Protein AF-A0A945AEY3-F1 (afdb_monomer_lite)

pLDDT: mean 82.63, std 13.71, range [43.5, 95.31]

Foldseek 3Di:
DPDAKDWDWDDDDLKIKIKIKHAQLCVQPVPHDPVGSVCVVCVVVCVQWDKDWDWDDDPPNKIKIWIWTFGDDCPVVVPDDDPPPDPDRGWIKTKMWMDDVVRRMIMIIIMTHDDPVPTDPRVVVVVVVCVPDPPD

Sequence (136 aa):
LKSGHVRLKFEQDNNTLIIDRLGLAKTILANKTLDKWYPEFFGKDSRHIHTDFKTEETEDTNLALKVTGRPKSRWRSLLQPLPFWNMRPRQHLTGQVWTDFEANKIFAVQGFWKKQEDAPDVQACIDTVRAVEPQT

Radius of gyration: 16.27 Å; chains: 1; bounding box: 50×36×38 Å

Secondary structure (DSSP, 8-state):
-----EEEEEEETTEEEEEEEEE-HHHHTTT--HHHHHHHHHTTTTTTEEEEEEEEE-SSS-EEEEEEEEEPPSTTTTTSPP-TT------EEEEEEEEETTTTEEEEEEEEESSGGG---HHHHHHHHHHHS---

Structure (mmCIF, N/CA/C/O backbone):
data_AF-A0A945AEY3-F1
#
_entry.id   AF-A0A945AEY3-F1
#
loop_
_atom_site.group_PDB
_atom_site.id
_atom_site.type_symbol
_atom_site.label_atom_id
_atom_site.label_alt_id
_atom_site.label_comp_id
_atom_site.label_asym_id
_atom_site.label_entity_id
_atom_site.label_seq_id
_atom_site.pdbx_PDB_ins_code
_atom_site.Cartn_x
_atom_site.Cartn_y
_atom_site.Cartn_z
_atom_site.occupancy
_atom_site.B_iso_or_equiv
_atom_site.auth_seq_id
_atom_site.auth_comp_id
_atom_site.auth_asym_id
_atom_site.auth_atom_id
_atom_site.pdbx_PDB_model_num
ATOM 1 N N . LEU A 1 1 ? -24.081 -6.944 3.301 1.00 44.25 1 LEU A N 1
ATOM 2 C CA . LEU A 1 1 ? -22.859 -7.618 2.797 1.00 44.25 1 LEU A CA 1
ATOM 3 C C . LEU A 1 1 ? -21.786 -7.547 3.879 1.00 44.25 1 LEU A C 1
ATOM 5 O O . LEU A 1 1 ? -21.356 -6.451 4.202 1.00 44.25 1 LEU A O 1
ATOM 9 N N . LYS A 1 2 ? -21.417 -8.677 4.499 1.00 43.97 2 LYS A N 1
ATOM 10 C CA . LYS A 1 2 ? -20.350 -8.754 5.517 1.00 43.97 2 LYS A CA 1
ATOM 11 C C . LYS A 1 2 ? -19.027 -8.357 4.842 1.00 43.97 2 LYS A C 1
ATOM 13 O O . LYS A 1 2 ? -18.525 -9.132 4.035 1.00 43.97 2 LYS A O 1
ATOM 18 N N . SER A 1 3 ? -18.546 -7.126 5.037 1.00 54.25 3 SER A N 1
ATOM 19 C CA . SER A 1 3 ? -17.520 -6.531 4.167 1.00 54.25 3 SER A CA 1
ATOM 20 C C . SER A 1 3 ? -16.150 -7.184 4.370 1.00 54.25 3 SER A C 1
ATOM 22 O O . SER A 1 3 ? -15.411 -6.848 5.295 1.00 54.25 3 SER A O 1
ATOM 24 N N . GLY A 1 4 ? -15.831 -8.130 3.489 1.00 78.81 4 GLY A N 1
ATOM 25 C CA . GLY A 1 4 ? -14.490 -8.663 3.297 1.00 78.81 4 GLY A CA 1
ATOM 26 C C . GLY A 1 4 ? -13.598 -7.717 2.493 1.00 78.81 4 GLY A C 1
ATOM 27 O O . GLY A 1 4 ? -14.060 -6.735 1.905 1.00 78.81 4 GLY A O 1
ATOM 28 N N . HIS A 1 5 ? -12.307 -8.043 2.492 1.00 89.81 5 HIS A N 1
ATOM 29 C CA . HIS A 1 5 ? -11.288 -7.433 1.641 1.00 89.81 5 HIS A CA 1
ATOM 30 C C . HIS A 1 5 ? -11.660 -7.617 0.163 1.00 89.81 5 HIS A C 1
ATOM 32 O O . HIS A 1 5 ? -11.874 -8.739 -0.293 1.00 89.81 5 HIS A O 1
ATOM 38 N N . VAL A 1 6 ? -11.762 -6.509 -0.569 1.00 91.94 6 VAL A N 1
ATOM 39 C CA . VAL A 1 6 ? -11.958 -6.479 -2.021 1.00 91.94 6 VAL A CA 1
ATOM 40 C C . VAL A 1 6 ? -10.698 -5.915 -2.654 1.00 91.94 6 VAL A C 1
ATOM 42 O O . VAL A 1 6 ? -10.239 -4.853 -2.243 1.00 91.94 6 VAL A O 1
ATOM 45 N N . ARG A 1 7 ? -10.175 -6.611 -3.664 1.00 93.19 7 ARG A N 1
ATOM 46 C CA . ARG A 1 7 ? -9.002 -6.203 -4.435 1.00 93.19 7 ARG A CA 1
ATOM 47 C C . ARG A 1 7 ? -9.343 -6.167 -5.913 1.00 93.19 7 ARG A C 1
ATOM 49 O O . ARG A 1 7 ? -9.743 -7.185 -6.474 1.00 93.19 7 ARG A O 1
ATOM 56 N N . LEU A 1 8 ? -9.142 -5.018 -6.541 1.00 93.38 8 LEU A N 1
ATOM 57 C CA . LEU A 1 8 ? -9.175 -4.851 -7.988 1.00 93.38 8 LEU A CA 1
ATOM 58 C C . LEU A 1 8 ? -7.742 -4.685 -8.486 1.00 93.38 8 LEU A C 1
ATOM 60 O O . LEU A 1 8 ? -6.964 -3.927 -7.910 1.00 93.38 8 LEU A O 1
ATOM 64 N N . LYS A 1 9 ? -7.388 -5.419 -9.539 1.00 94.19 9 LYS A N 1
ATOM 65 C CA . LYS A 1 9 ? -6.055 -5.398 -10.141 1.00 94.19 9 LYS A CA 1
ATOM 66 C C . LYS A 1 9 ? -6.190 -5.175 -11.639 1.00 94.19 9 LYS A C 1
ATOM 68 O O . LYS A 1 9 ? -6.854 -5.953 -12.316 1.00 94.19 9 LYS A O 1
ATOM 73 N N . PHE A 1 10 ? -5.531 -4.138 -12.128 1.00 92.69 10 PHE A N 1
ATOM 74 C CA . PHE A 1 10 ? -5.462 -3.777 -13.534 1.00 92.69 10 PHE A CA 1
ATOM 75 C C . PHE A 1 10 ? -4.011 -3.910 -13.978 1.00 92.69 10 PHE A C 1
ATOM 77 O O . PHE A 1 10 ? -3.113 -3.344 -13.353 1.00 92.69 10 PHE A O 1
ATOM 84 N N . GLU A 1 11 ? -3.774 -4.690 -15.024 1.00 91.56 11 GLU A N 1
ATOM 85 C CA . GLU A 1 11 ? -2.443 -4.945 -15.569 1.00 91.56 11 GLU A CA 1
ATOM 86 C C . GLU A 1 11 ? -2.385 -4.462 -17.013 1.00 91.56 11 GLU A C 1
ATOM 88 O O . GLU A 1 11 ? -3.264 -4.777 -17.813 1.00 91.56 11 GLU A O 1
ATOM 93 N N . GLN A 1 12 ? -1.335 -3.714 -17.338 1.00 86.62 12 GLN A N 1
ATOM 94 C CA . GLN A 1 12 ? -1.016 -3.321 -18.703 1.00 86.62 12 GLN A CA 1
ATOM 95 C C . GLN A 1 12 ? 0.496 -3.417 -18.887 1.00 86.62 12 GLN A C 1
ATOM 97 O O . GLN A 1 12 ? 1.260 -2.744 -18.192 1.00 86.62 12 GLN A O 1
ATOM 102 N N . ASP A 1 13 ? 0.927 -4.282 -19.802 1.00 85.81 13 ASP A N 1
ATOM 103 C CA . ASP A 1 13 ? 2.330 -4.613 -20.048 1.00 85.81 13 ASP A CA 1
ATOM 104 C C . ASP A 1 13 ? 3.092 -4.997 -18.767 1.00 85.81 13 ASP A C 1
ATOM 106 O O . ASP A 1 13 ? 2.950 -6.096 -18.237 1.00 85.81 13 ASP A O 1
ATOM 110 N N . ASN A 1 14 ? 3.931 -4.089 -18.266 1.00 83.00 14 ASN A N 1
ATOM 111 C CA . ASN A 1 14 ? 4.734 -4.265 -17.057 1.00 83.00 14 ASN A CA 1
ATOM 112 C C . ASN A 1 14 ? 4.277 -3.366 -15.902 1.00 83.00 14 ASN A C 1
ATOM 114 O O . ASN A 1 14 ? 5.007 -3.227 -14.915 1.00 83.00 14 ASN A O 1
ATOM 118 N N . ASN A 1 15 ? 3.122 -2.726 -16.042 1.00 88.00 15 ASN A N 1
ATOM 119 C CA . ASN A 1 15 ? 2.568 -1.794 -15.079 1.00 88.00 15 ASN A CA 1
ATOM 120 C C . ASN A 1 15 ? 1.323 -2.408 -14.445 1.00 88.00 15 ASN A C 1
ATOM 122 O O . ASN A 1 15 ? 0.616 -3.225 -15.041 1.00 88.00 15 ASN A O 1
ATOM 126 N N . THR A 1 16 ? 1.079 -2.056 -13.193 1.00 92.19 16 THR A N 1
ATOM 127 C CA . THR A 1 16 ? -0.025 -2.618 -12.426 1.00 92.19 16 THR A CA 1
ATOM 128 C C . THR A 1 16 ? -0.633 -1.540 -11.553 1.00 92.19 16 THR A C 1
ATOM 130 O O . THR A 1 16 ? 0.077 -0.899 -10.786 1.00 92.19 16 THR A O 1
ATOM 133 N N . LEU A 1 17 ? -1.948 -1.377 -11.629 1.00 93.75 17 LEU A N 1
ATOM 134 C CA . LEU A 1 17 ? -2.725 -0.571 -10.700 1.00 93.75 17 LEU A CA 1
ATOM 135 C C . LEU A 1 17 ? -3.557 -1.506 -9.824 1.00 93.75 17 LEU A C 1
ATOM 137 O O . LEU A 1 17 ? -4.228 -2.413 -10.316 1.00 93.75 17 LEU A O 1
ATOM 141 N N . ILE A 1 18 ? -3.492 -1.301 -8.518 1.00 94.56 18 ILE A N 1
ATOM 142 C CA . ILE A 1 18 ? -4.177 -2.109 -7.518 1.00 94.56 18 ILE A CA 1
ATOM 143 C C . ILE A 1 18 ? -5.009 -1.173 -6.656 1.00 94.56 18 ILE A C 1
ATOM 145 O O . ILE A 1 18 ? -4.501 -0.170 -6.160 1.00 94.56 18 ILE A O 1
ATOM 149 N N . ILE A 1 19 ? -6.282 -1.514 -6.490 1.00 93.94 19 ILE A N 1
ATOM 150 C CA . ILE A 1 19 ? -7.220 -0.804 -5.627 1.00 93.94 19 ILE A CA 1
ATOM 151 C C . ILE A 1 19 ? -7.765 -1.817 -4.628 1.00 93.94 19 ILE A C 1
ATOM 153 O O . ILE A 1 19 ? -8.436 -2.778 -5.005 1.00 93.94 19 ILE A O 1
ATOM 157 N N . ASP A 1 20 ? -7.471 -1.604 -3.355 1.00 93.69 20 ASP A N 1
ATOM 158 C CA . ASP A 1 20 ? -7.929 -2.426 -2.249 1.00 93.69 20 ASP A CA 1
ATOM 159 C C . ASP A 1 20 ? -8.917 -1.648 -1.381 1.00 93.69 20 ASP A C 1
ATOM 161 O O . ASP A 1 20 ? -8.697 -0.489 -1.031 1.00 93.69 20 ASP A O 1
ATOM 165 N N . ARG A 1 21 ? -9.988 -2.330 -0.978 1.00 92.88 21 ARG A N 1
ATOM 166 C CA . ARG A 1 21 ? -10.905 -1.894 0.072 1.00 92.88 21 ARG A CA 1
ATOM 167 C C . ARG A 1 21 ? -10.970 -2.968 1.141 1.00 92.88 21 ARG A C 1
ATOM 169 O O . ARG A 1 21 ? -11.419 -4.087 0.882 1.00 92.88 21 ARG A O 1
ATOM 176 N N . LEU A 1 22 ? -10.580 -2.621 2.355 1.00 91.94 22 LEU A N 1
ATOM 177 C CA . LEU A 1 22 ? -10.653 -3.484 3.524 1.00 91.94 22 LEU A CA 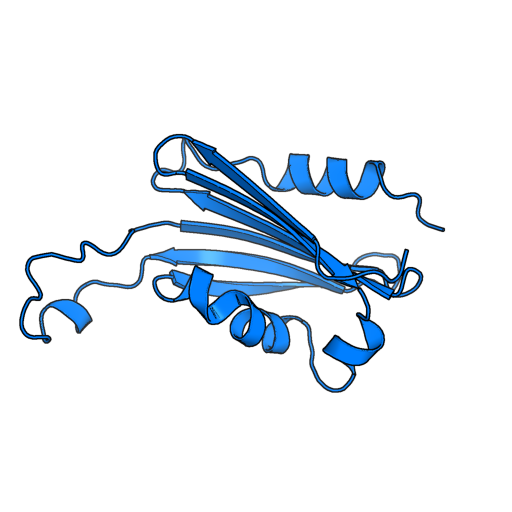1
ATOM 178 C C . LEU A 1 22 ? -11.748 -2.983 4.462 1.00 91.94 22 LEU A C 1
ATOM 180 O O . LEU A 1 22 ? -11.863 -1.785 4.692 1.00 91.94 22 LEU A O 1
ATOM 184 N N . GLY A 1 23 ? -12.545 -3.896 5.010 1.00 89.81 23 GLY A N 1
ATOM 185 C CA . GLY A 1 23 ? -13.414 -3.590 6.148 1.00 89.81 23 GLY A CA 1
ATOM 186 C C . GLY A 1 23 ? -12.680 -3.761 7.478 1.00 89.81 23 GLY A C 1
ATOM 187 O O . GLY A 1 23 ? -11.563 -4.272 7.513 1.00 89.81 23 GLY A O 1
ATOM 188 N N . LEU A 1 24 ? -13.349 -3.406 8.578 1.00 88.88 24 LEU A N 1
ATOM 189 C CA . LEU A 1 24 ? -12.851 -3.564 9.953 1.00 88.88 24 LEU A CA 1
ATOM 190 C C . LEU A 1 24 ? -11.627 -2.694 10.282 1.00 88.88 24 LEU A C 1
ATOM 192 O O . LEU A 1 24 ? -10.769 -3.105 11.064 1.00 88.88 24 LEU A O 1
ATOM 196 N N . ALA A 1 25 ? -11.567 -1.478 9.732 1.00 88.81 25 ALA A N 1
ATOM 197 C CA . ALA A 1 25 ? -10.481 -0.525 9.970 1.00 88.81 25 ALA A CA 1
ATOM 198 C C . ALA A 1 25 ? -10.143 -0.339 11.456 1.00 88.81 25 ALA A C 1
ATOM 200 O O . ALA A 1 25 ? -8.979 -0.436 11.837 1.00 88.81 25 ALA A O 1
ATOM 201 N N . LYS A 1 26 ? -11.162 -0.158 12.307 1.00 88.81 26 LYS A N 1
ATOM 202 C CA . LYS A 1 26 ? -11.003 0.026 13.760 1.00 88.81 26 LYS A CA 1
ATOM 203 C C . LYS A 1 26 ? -10.310 -1.162 14.423 1.00 88.81 26 LYS A C 1
ATOM 205 O O . LYS A 1 26 ? -9.508 -0.965 15.323 1.00 88.81 26 LYS A O 1
ATOM 210 N N . THR A 1 27 ? -10.591 -2.388 13.980 1.00 89.75 27 THR A N 1
ATOM 211 C CA . THR A 1 27 ? -9.958 -3.604 14.516 1.00 89.75 27 THR A CA 1
ATOM 212 C C . THR A 1 27 ? -8.547 -3.785 13.968 1.00 89.75 27 THR A C 1
ATOM 214 O O . THR A 1 27 ? -7.632 -4.098 14.725 1.00 89.75 27 THR A O 1
ATOM 217 N N . ILE A 1 28 ? -8.358 -3.568 12.663 1.00 89.06 28 ILE A N 1
ATOM 218 C CA . ILE A 1 28 ? -7.062 -3.707 11.986 1.00 89.06 28 ILE A CA 1
ATOM 219 C C . ILE A 1 28 ? -6.038 -2.714 12.553 1.00 89.06 28 ILE A C 1
ATOM 221 O O . ILE A 1 28 ? -4.884 -3.076 12.785 1.00 89.06 28 ILE A O 1
ATOM 225 N N . LEU A 1 29 ? -6.473 -1.478 12.805 1.00 89.81 29 LEU A N 1
ATOM 226 C CA . LEU A 1 29 ? -5.632 -0.380 13.279 1.00 89.81 29 LEU A CA 1
ATOM 227 C C . LEU A 1 29 ? -5.716 -0.158 14.795 1.00 89.81 29 LEU A C 1
ATOM 229 O O . LEU A 1 29 ? -5.090 0.767 15.300 1.00 89.81 29 LEU A O 1
ATOM 233 N N . ALA A 1 30 ? -6.419 -1.018 15.543 1.00 87.38 30 ALA A N 1
ATOM 234 C CA . ALA A 1 30 ? -6.648 -0.845 16.984 1.00 87.38 30 ALA A CA 1
ATOM 235 C C . ALA A 1 30 ? -5.360 -0.569 17.779 1.00 87.38 30 ALA A C 1
ATOM 237 O O . ALA A 1 30 ? -5.354 0.243 18.696 1.00 87.38 30 ALA A O 1
ATOM 238 N N . ASN A 1 31 ? -4.266 -1.238 17.402 1.00 87.62 31 ASN A N 1
ATOM 239 C CA . ASN A 1 31 ? -2.971 -1.151 18.082 1.00 87.62 31 ASN A CA 1
ATOM 240 C C . ASN A 1 31 ? -1.834 -0.712 17.147 1.00 87.62 31 ASN A C 1
ATOM 242 O O . ASN A 1 31 ? -0.658 -0.878 17.482 1.00 87.62 31 ASN A O 1
ATOM 246 N N . LYS A 1 32 ? -2.155 -0.241 15.936 1.00 90.00 32 LYS A N 1
ATOM 247 C CA . LYS A 1 32 ? -1.160 0.050 14.899 1.00 90.00 32 LYS A CA 1
ATOM 248 C C . LYS A 1 32 ? -1.545 1.288 14.112 1.00 90.00 32 LYS A C 1
ATOM 250 O O . LYS A 1 32 ? -2.681 1.450 13.689 1.00 90.00 32 LYS A O 1
ATOM 255 N N . THR A 1 33 ? -0.552 2.119 13.856 1.00 89.81 33 THR A N 1
ATOM 256 C CA . THR A 1 33 ? -0.646 3.227 12.913 1.00 89.81 33 THR A CA 1
ATOM 257 C C . THR A 1 33 ? -0.578 2.706 11.472 1.00 89.81 33 THR A C 1
ATOM 259 O O . THR A 1 33 ? -0.081 1.601 11.219 1.00 89.81 33 THR A O 1
ATOM 262 N N . LEU A 1 34 ? -1.075 3.493 10.511 1.00 89.56 34 LEU A N 1
ATOM 263 C CA . LEU A 1 34 ? -1.098 3.108 9.092 1.00 89.56 34 LEU A CA 1
ATOM 264 C C . LEU A 1 34 ? 0.296 2.759 8.547 1.00 89.56 34 LEU A C 1
ATOM 266 O O . LEU A 1 34 ? 0.429 1.798 7.794 1.00 89.56 34 LEU A O 1
ATOM 270 N N . ASP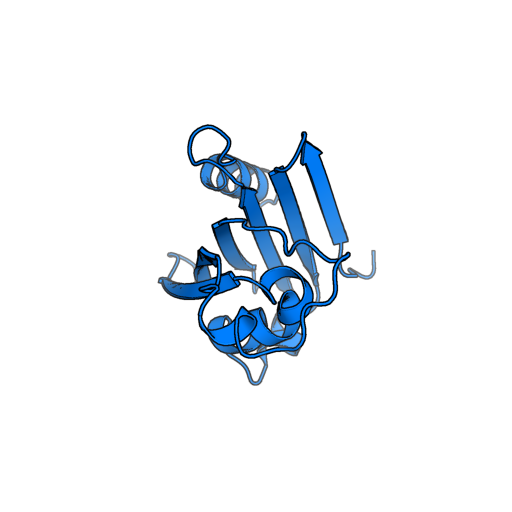 A 1 35 ? 1.332 3.495 8.950 1.00 90.19 35 ASP A N 1
ATOM 271 C CA . ASP A 1 35 ? 2.728 3.290 8.540 1.00 90.19 35 ASP A CA 1
ATOM 272 C C . ASP A 1 35 ? 3.314 1.962 9.035 1.00 90.19 35 ASP A C 1
ATOM 274 O O . ASP A 1 35 ? 4.151 1.373 8.355 1.00 90.19 35 ASP A O 1
ATOM 278 N N . LYS A 1 36 ? 2.849 1.453 10.184 1.00 91.44 36 LYS A N 1
ATOM 279 C CA . LYS A 1 36 ? 3.241 0.131 10.697 1.00 91.44 36 LYS A CA 1
ATOM 280 C C . LYS A 1 36 ? 2.436 -0.989 10.056 1.00 91.44 36 LYS A C 1
ATOM 282 O O . LYS A 1 36 ? 2.990 -2.033 9.726 1.00 91.44 36 LYS A O 1
ATOM 287 N N . TRP A 1 37 ? 1.136 -0.777 9.876 1.00 93.12 37 TRP A N 1
ATOM 288 C CA . TRP A 1 37 ? 0.245 -1.772 9.288 1.00 93.12 37 TRP A CA 1
ATOM 289 C C . TRP A 1 37 ? 0.543 -2.022 7.800 1.00 93.12 37 TRP A C 1
ATOM 291 O O . TRP A 1 37 ? 0.592 -3.170 7.358 1.00 93.12 37 TRP A O 1
ATOM 301 N N . TYR A 1 38 ? 0.794 -0.963 7.027 1.00 92.62 38 TYR A N 1
ATOM 302 C CA . TYR A 1 38 ? 1.013 -1.053 5.584 1.00 92.62 38 TYR A CA 1
ATOM 303 C C . TYR A 1 38 ? 2.111 -2.052 5.168 1.00 92.62 38 TYR A C 1
ATOM 305 O O . TYR A 1 38 ? 1.829 -2.929 4.346 1.00 92.62 38 TYR A O 1
ATOM 313 N N . PRO A 1 39 ? 3.357 -1.979 5.684 1.00 91.31 39 PRO A N 1
ATOM 314 C CA . PRO A 1 39 ? 4.416 -2.900 5.281 1.00 91.31 39 PRO A CA 1
ATOM 315 C C . PRO A 1 39 ? 4.150 -4.343 5.722 1.00 91.31 39 PRO A C 1
ATOM 317 O O . PRO A 1 39 ? 4.615 -5.265 5.052 1.00 91.31 39 PRO A O 1
ATOM 320 N N . GLU A 1 40 ? 3.398 -4.564 6.804 1.00 91.50 40 GLU A N 1
ATOM 321 C CA . GLU A 1 40 ? 2.989 -5.910 7.217 1.00 91.50 40 GLU A CA 1
ATOM 322 C C . GLU A 1 40 ? 1.978 -6.508 6.233 1.00 91.50 40 GLU A C 1
ATOM 324 O O . GLU A 1 40 ? 2.129 -7.657 5.816 1.00 91.50 40 GLU A O 1
ATOM 329 N N . PHE A 1 41 ? 0.977 -5.722 5.825 1.00 91.44 41 PHE A N 1
ATOM 330 C CA . PHE A 1 41 ? -0.082 -6.183 4.930 1.00 91.44 41 PHE A CA 1
ATOM 331 C C . PHE A 1 41 ? 0.407 -6.337 3.480 1.00 91.44 41 PHE A C 1
ATOM 333 O O . PHE A 1 41 ? 0.193 -7.369 2.844 1.00 91.44 41 PHE A O 1
ATOM 340 N N . PHE A 1 42 ? 1.133 -5.341 2.964 1.00 91.44 42 PHE A N 1
ATOM 341 C CA . PHE A 1 42 ? 1.592 -5.288 1.570 1.00 91.44 42 PHE A CA 1
ATOM 342 C C . PHE A 1 42 ? 3.034 -5.767 1.370 1.00 91.44 42 PHE A C 1
ATOM 344 O O . PHE A 1 42 ? 3.585 -5.641 0.274 1.00 91.44 42 PHE A O 1
ATOM 351 N N . GLY A 1 43 ? 3.673 -6.343 2.392 1.00 87.25 43 GLY A N 1
ATOM 352 C CA . GLY A 1 43 ? 5.085 -6.741 2.344 1.00 87.25 43 GLY A CA 1
ATOM 353 C C . GLY A 1 43 ? 5.424 -7.762 1.252 1.00 87.25 43 GLY A C 1
ATOM 354 O O . GLY A 1 43 ? 6.571 -7.842 0.802 1.00 87.25 43 GLY A O 1
ATOM 355 N N . LYS A 1 44 ? 4.437 -8.537 0.783 1.00 86.25 44 LYS A N 1
ATOM 356 C CA . LYS A 1 44 ? 4.605 -9.435 -0.368 1.00 86.25 44 LYS A CA 1
ATOM 357 C C . LYS A 1 44 ? 4.739 -8.653 -1.677 1.00 86.25 44 LYS A C 1
ATOM 359 O O . LYS A 1 44 ? 5.662 -8.936 -2.440 1.00 86.25 44 LYS A O 1
ATOM 364 N N . ASP A 1 45 ? 3.875 -7.665 -1.889 1.00 84.94 45 ASP A N 1
ATOM 365 C CA . ASP A 1 45 ? 3.812 -6.863 -3.115 1.00 84.94 45 ASP A CA 1
ATOM 366 C C . ASP A 1 45 ? 4.967 -5.844 -3.175 1.00 84.94 45 ASP A C 1
ATOM 368 O O . ASP A 1 45 ? 5.562 -5.622 -4.226 1.00 84.94 45 ASP A O 1
ATOM 372 N N . SER A 1 46 ? 5.388 -5.303 -2.025 1.00 84.94 46 SER A N 1
ATOM 373 C CA . SER A 1 46 ? 6.500 -4.346 -1.915 1.00 84.94 46 SER A CA 1
ATOM 374 C C . SER A 1 46 ? 7.871 -4.986 -1.639 1.00 84.94 46 SER A C 1
ATOM 376 O O . SER A 1 46 ? 8.867 -4.281 -1.473 1.00 84.94 46 SER A O 1
ATOM 378 N N . ARG A 1 47 ? 7.989 -6.325 -1.637 1.00 84.62 47 ARG A N 1
ATOM 379 C CA . ARG A 1 47 ? 9.210 -7.065 -1.239 1.00 84.62 47 ARG A CA 1
ATOM 380 C C . ARG A 1 47 ? 10.491 -6.570 -1.916 1.00 84.62 47 ARG A C 1
ATOM 382 O O . ARG A 1 47 ? 11.565 -6.557 -1.300 1.00 84.62 47 ARG A O 1
ATOM 389 N N . HIS A 1 48 ? 10.401 -6.185 -3.185 1.00 84.81 48 HIS A N 1
ATOM 390 C CA . HIS A 1 48 ? 11.538 -5.760 -4.009 1.00 84.81 48 HIS A CA 1
ATOM 391 C C . HIS A 1 48 ? 11.722 -4.239 -4.087 1.00 84.81 48 HIS A C 1
ATOM 393 O O . HIS A 1 48 ? 12.632 -3.765 -4.770 1.00 84.81 48 HIS A O 1
ATOM 399 N N . ILE A 1 49 ? 10.917 -3.490 -3.338 1.00 87.56 49 ILE A N 1
ATOM 400 C CA . ILE A 1 49 ? 10.845 -2.035 -3.359 1.00 87.56 49 ILE A CA 1
ATOM 401 C C . ILE A 1 49 ? 11.288 -1.508 -1.992 1.00 87.56 49 ILE A C 1
ATOM 403 O O . ILE A 1 49 ? 10.988 -2.088 -0.949 1.00 87.56 49 ILE A O 1
ATOM 407 N N . HIS A 1 50 ? 12.094 -0.453 -1.990 1.00 89.00 50 HIS A N 1
ATOM 408 C CA . HIS A 1 50 ? 12.332 0.354 -0.802 1.00 89.00 50 HIS A CA 1
ATOM 409 C C . HIS A 1 50 ? 11.214 1.388 -0.722 1.00 89.00 50 HIS A C 1
ATOM 411 O O . HIS A 1 50 ? 11.066 2.172 -1.657 1.00 89.00 50 HIS A O 1
ATOM 417 N N . THR A 1 51 ? 10.399 1.315 0.327 1.00 90.38 51 THR A N 1
ATOM 418 C CA . THR A 1 51 ? 9.202 2.138 0.505 1.00 90.38 51 THR A CA 1
ATOM 419 C C . THR A 1 51 ? 9.472 3.273 1.478 1.00 90.38 51 THR A C 1
ATOM 421 O O . THR A 1 51 ? 9.927 3.023 2.592 1.00 90.38 51 THR A O 1
ATOM 424 N N . ASP A 1 52 ? 9.123 4.479 1.058 1.00 91.88 52 ASP A N 1
ATOM 425 C CA . ASP A 1 52 ? 9.122 5.698 1.851 1.00 91.88 52 ASP A CA 1
ATOM 426 C C . ASP A 1 52 ? 7.666 6.096 2.135 1.00 91.88 52 ASP A C 1
ATOM 428 O O . ASP A 1 52 ? 6.805 6.039 1.245 1.00 91.88 52 ASP A O 1
ATOM 432 N N . PHE A 1 53 ? 7.399 6.507 3.372 1.00 91.94 53 PHE A N 1
ATOM 433 C CA . PHE A 1 53 ? 6.064 6.838 3.860 1.00 91.94 53 PHE A CA 1
ATOM 434 C C . PHE A 1 53 ? 5.979 8.309 4.248 1.00 91.94 53 PHE A C 1
ATOM 436 O O . PHE A 1 53 ? 6.891 8.843 4.878 1.00 91.94 53 PHE A O 1
ATO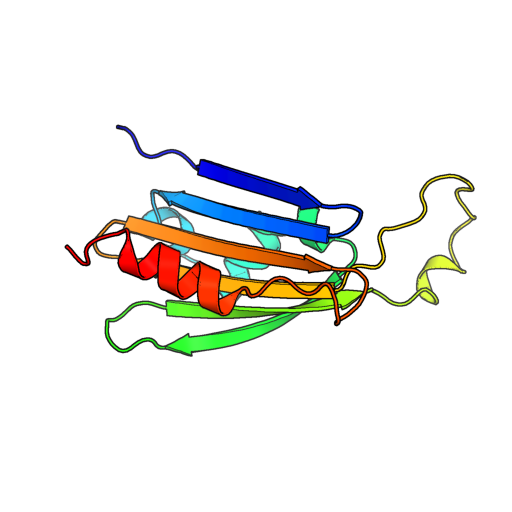M 443 N N . LYS A 1 54 ? 4.863 8.950 3.909 1.00 90.94 54 LYS A N 1
ATOM 444 C CA . LYS A 1 54 ? 4.536 10.297 4.368 1.00 90.94 54 LYS A CA 1
ATOM 445 C C . LYS A 1 54 ? 3.094 10.316 4.855 1.00 90.94 54 LYS A C 1
ATOM 447 O O . LYS A 1 54 ? 2.173 10.114 4.067 1.00 90.94 54 LYS A O 1
ATOM 452 N N . THR A 1 55 ? 2.917 10.533 6.150 1.00 85.88 55 THR A N 1
ATOM 453 C CA . THR A 1 55 ? 1.594 10.694 6.756 1.00 85.88 55 THR A CA 1
ATOM 454 C C . THR A 1 55 ? 1.033 12.061 6.385 1.00 85.88 55 THR A C 1
ATOM 456 O O . THR A 1 55 ? 1.743 13.065 6.447 1.00 85.88 55 THR A O 1
ATOM 459 N N . GLU A 1 56 ? -0.227 12.083 5.977 1.00 83.62 56 GLU A N 1
ATOM 460 C CA . GLU A 1 56 ? -0.988 13.285 5.662 1.00 83.62 56 GLU A CA 1
ATOM 461 C C . GLU A 1 56 ? -2.293 13.215 6.467 1.00 83.62 56 GLU A C 1
ATOM 463 O O . GLU A 1 56 ? -3.046 12.244 6.378 1.00 83.62 56 GLU A O 1
ATOM 468 N N . GLU A 1 57 ? -2.527 14.212 7.317 1.00 69.50 57 GLU A N 1
ATOM 469 C CA . GLU A 1 57 ? -3.809 14.363 8.005 1.00 69.50 57 GLU A CA 1
ATOM 470 C C . GLU A 1 57 ? -4.802 14.982 7.020 1.00 69.50 57 GLU A C 1
ATOM 472 O O . GLU A 1 57 ? -4.484 15.959 6.342 1.00 69.50 57 GLU A O 1
ATOM 477 N N . THR A 1 58 ? -5.978 14.368 6.891 1.00 67.31 58 THR A N 1
ATOM 478 C CA . THR A 1 58 ? -7.082 14.921 6.094 1.00 67.31 58 THR A CA 1
ATOM 479 C C . THR A 1 58 ? -8.039 15.652 7.040 1.00 67.31 58 THR A C 1
ATOM 481 O O . THR A 1 58 ? -8.077 15.328 8.225 1.00 67.31 58 THR A O 1
ATOM 484 N N . GLU A 1 59 ? -8.799 16.624 6.530 1.00 60.44 59 GLU A N 1
ATOM 485 C CA . GLU A 1 59 ? -9.632 17.549 7.324 1.00 60.44 59 GLU A CA 1
ATOM 486 C C . GLU A 1 59 ? -10.623 16.852 8.289 1.00 60.44 59 GLU A C 1
ATOM 488 O O . GLU A 1 59 ? -10.926 17.407 9.343 1.00 60.44 59 GLU A O 1
ATOM 493 N N . ASP A 1 60 ? -11.015 15.598 8.024 1.00 56.50 60 ASP A N 1
ATOM 494 C CA . ASP A 1 60 ? -12.059 14.879 8.770 1.00 56.50 60 ASP A CA 1
ATOM 495 C C . ASP A 1 60 ? -11.551 13.643 9.533 1.00 56.50 60 ASP A C 1
ATOM 497 O O . ASP A 1 60 ? -11.915 12.523 9.193 1.00 56.50 60 ASP A O 1
ATOM 501 N N . THR A 1 61 ? -10.686 13.767 10.551 1.00 57.91 61 THR A N 1
ATOM 502 C CA . THR A 1 61 ? -10.197 12.639 11.413 1.00 57.91 61 THR A CA 1
ATOM 503 C C . THR A 1 61 ? -9.605 11.411 10.689 1.00 57.91 61 THR A C 1
ATOM 505 O O . THR A 1 61 ? -9.203 10.424 11.312 1.00 57.91 61 THR A O 1
ATOM 508 N N . ASN A 1 62 ? -9.517 11.477 9.365 1.00 76.12 62 ASN A N 1
ATOM 509 C CA . ASN A 1 62 ? -9.157 10.406 8.471 1.00 76.12 62 ASN A CA 1
ATOM 510 C C . ASN A 1 62 ? -7.662 10.510 8.218 1.00 76.12 62 ASN A C 1
ATOM 512 O O . ASN A 1 62 ? -7.134 11.535 7.774 1.00 76.12 62 ASN A O 1
ATOM 516 N N . LEU A 1 63 ? -6.968 9.422 8.523 1.00 81.81 63 LEU A N 1
ATOM 517 C CA . LEU A 1 63 ? -5.538 9.333 8.321 1.00 81.81 63 LEU A CA 1
ATOM 518 C C . LEU A 1 63 ? -5.286 8.930 6.876 1.00 81.81 63 LEU A C 1
ATOM 520 O O . LEU A 1 63 ? -5.846 7.940 6.401 1.00 81.81 63 LEU A O 1
ATOM 524 N N . ALA A 1 64 ? -4.412 9.666 6.196 1.00 89.25 64 ALA A N 1
ATOM 525 C CA . ALA A 1 64 ? -3.870 9.273 4.911 1.00 89.25 64 ALA A CA 1
ATOM 526 C C . ALA A 1 64 ? -2.368 8.989 5.041 1.00 89.25 64 ALA A C 1
ATOM 528 O O . ALA A 1 64 ? -1.626 9.625 5.788 1.00 89.25 64 ALA A O 1
ATOM 529 N N . LEU A 1 65 ? -1.904 7.997 4.297 1.00 92.44 65 LEU A N 1
ATOM 530 C CA . LEU A 1 65 ? -0.513 7.604 4.194 1.00 92.44 65 LEU A CA 1
ATOM 531 C C . LEU A 1 65 ? -0.147 7.576 2.719 1.00 92.44 65 LEU A C 1
ATOM 533 O O . LEU A 1 65 ? -0.553 6.679 1.977 1.00 92.44 65 LEU A O 1
ATOM 537 N N . LYS A 1 66 ? 0.643 8.553 2.291 1.00 93.50 66 LYS A N 1
ATOM 538 C CA . LYS A 1 66 ? 1.253 8.541 0.970 1.00 93.50 66 LYS A CA 1
ATOM 539 C C . LYS A 1 66 ? 2.436 7.584 0.978 1.00 93.50 66 LYS A C 1
ATOM 541 O O . LYS A 1 66 ? 3.301 7.640 1.855 1.00 93.50 66 LYS A O 1
ATOM 546 N N . VAL A 1 67 ? 2.473 6.711 -0.019 1.00 93.00 67 VAL A N 1
ATOM 547 C CA . VAL A 1 67 ? 3.509 5.699 -0.185 1.00 93.00 67 VAL A CA 1
ATOM 548 C C . VAL A 1 67 ? 4.226 5.942 -1.496 1.00 93.00 67 VAL A C 1
ATOM 550 O O . VAL A 1 67 ? 3.624 6.011 -2.566 1.00 93.00 67 VAL A O 1
ATOM 553 N N . THR A 1 68 ? 5.542 6.040 -1.420 1.00 93.50 68 THR A N 1
ATOM 554 C CA . THR A 1 68 ? 6.402 6.071 -2.601 1.00 93.50 68 THR A CA 1
ATOM 555 C C . THR A 1 68 ? 7.436 4.974 -2.480 1.00 93.50 68 THR A C 1
ATOM 557 O O . THR A 1 68 ? 7.758 4.531 -1.381 1.00 93.50 68 THR A O 1
ATOM 560 N N . GLY A 1 69 ? 7.944 4.477 -3.597 1.00 92.25 69 GLY A N 1
ATOM 561 C CA . GLY A 1 69 ? 8.937 3.427 -3.534 1.00 92.25 69 GLY A CA 1
ATOM 562 C C . GLY A 1 69 ? 9.830 3.349 -4.750 1.00 92.25 69 GLY A C 1
ATOM 563 O O . GLY A 1 69 ? 9.435 3.645 -5.879 1.00 92.25 69 GLY A O 1
ATOM 564 N N . ARG A 1 70 ? 11.068 2.931 -4.495 1.00 91.06 70 ARG A N 1
ATOM 565 C CA . ARG A 1 70 ? 12.113 2.770 -5.506 1.00 91.06 70 ARG A CA 1
ATOM 566 C C . ARG A 1 70 ? 12.611 1.322 -5.537 1.00 91.06 70 ARG A C 1
ATOM 568 O O . ARG A 1 70 ? 12.673 0.680 -4.485 1.00 91.06 70 ARG A O 1
ATOM 575 N N . PRO A 1 71 ? 13.015 0.788 -6.702 1.00 87.75 71 PRO A N 1
ATOM 576 C CA . PRO A 1 71 ? 13.577 -0.557 -6.789 1.00 87.75 71 PRO A CA 1
ATOM 577 C C . PRO A 1 71 ? 14.794 -0.736 -5.869 1.00 87.75 71 PRO A C 1
ATOM 579 O O . PRO A 1 71 ? 15.698 0.102 -5.853 1.00 87.75 71 PRO A O 1
ATOM 582 N N . LYS A 1 72 ? 14.875 -1.858 -5.143 1.00 84.94 72 LYS A N 1
ATOM 583 C CA . LYS A 1 72 ? 16.054 -2.176 -4.316 1.00 84.94 72 LYS A CA 1
ATOM 584 C C . LYS A 1 72 ? 17.318 -2.346 -5.172 1.00 84.94 72 LYS A C 1
ATOM 586 O O . LYS A 1 72 ? 17.289 -2.872 -6.289 1.00 84.94 72 LYS A O 1
ATOM 591 N N . SER A 1 73 ? 18.455 -1.925 -4.617 1.00 71.94 73 SER A N 1
ATOM 592 C CA . SER A 1 73 ? 19.756 -1.977 -5.291 1.00 71.94 73 SER A CA 1
ATOM 593 C C . SER A 1 73 ? 20.258 -3.409 -5.535 1.00 71.94 73 SER A C 1
ATOM 595 O O . SER A 1 73 ? 20.000 -4.323 -4.747 1.00 71.94 73 SER A O 1
ATOM 597 N N . ARG A 1 74 ? 21.012 -3.603 -6.630 1.00 64.06 74 ARG A N 1
ATOM 598 C CA . ARG A 1 74 ? 21.574 -4.906 -7.036 1.00 64.06 74 ARG A CA 1
ATOM 599 C C . ARG A 1 74 ? 22.837 -5.304 -6.278 1.00 64.06 74 ARG A C 1
ATOM 601 O O . ARG A 1 74 ? 23.197 -6.474 -6.339 1.00 64.06 74 ARG A O 1
ATOM 608 N N . TRP A 1 75 ? 23.475 -4.394 -5.541 1.00 63.41 75 TRP A N 1
ATOM 609 C CA . TRP A 1 75 ? 24.731 -4.688 -4.837 1.00 63.41 75 TRP A CA 1
ATOM 610 C C . TRP A 1 75 ? 24.607 -5.866 -3.860 1.00 63.41 75 TRP A C 1
ATOM 612 O O . TRP A 1 75 ? 25.476 -6.727 -3.824 1.00 63.41 75 TRP A O 1
ATOM 622 N N . ARG A 1 76 ? 23.465 -6.010 -3.172 1.00 58.19 76 ARG A N 1
ATOM 623 C CA . ARG A 1 76 ? 23.188 -7.194 -2.332 1.00 58.19 76 ARG A CA 1
ATOM 624 C C . ARG A 1 76 ? 22.906 -8.479 -3.119 1.00 58.19 76 ARG A C 1
ATOM 626 O O . ARG A 1 76 ? 22.996 -9.555 -2.547 1.00 58.19 76 ARG A O 1
ATOM 633 N N . SER A 1 77 ? 22.531 -8.383 -4.394 1.00 56.28 77 SER A N 1
ATOM 634 C CA . SER A 1 77 ? 22.224 -9.534 -5.257 1.00 56.28 77 SER A CA 1
ATOM 635 C C . SER A 1 77 ? 23.449 -10.082 -5.986 1.00 56.28 77 SER A C 1
ATOM 637 O O . SER A 1 77 ? 23.405 -11.227 -6.414 1.00 56.28 77 SER A O 1
ATOM 639 N N . LEU A 1 78 ? 24.512 -9.284 -6.129 1.00 57.12 78 LEU A N 1
ATOM 640 C CA . LEU A 1 78 ? 25.799 -9.724 -6.682 1.00 57.12 78 LEU A CA 1
ATOM 641 C C . LEU A 1 78 ? 26.570 -10.639 -5.714 1.00 57.12 78 LEU A C 1
ATOM 643 O O . LEU A 1 78 ? 27.433 -11.388 -6.147 1.00 57.12 78 LEU A O 1
ATOM 647 N N . LEU A 1 79 ? 26.238 -10.594 -4.419 1.00 60.25 79 LEU A N 1
ATOM 648 C CA . LEU A 1 79 ? 26.832 -11.429 -3.367 1.00 60.25 79 LEU A CA 1
ATOM 649 C C . LEU A 1 79 ? 26.069 -12.743 -3.120 1.00 60.25 79 LEU A C 1
ATOM 651 O O . LEU A 1 79 ? 26.445 -13.514 -2.243 1.00 60.25 79 LEU A O 1
ATOM 655 N N . GLN A 1 80 ? 24.975 -12.994 -3.846 1.00 60.19 80 GLN A N 1
ATOM 656 C CA . GLN A 1 80 ? 24.222 -14.246 -3.758 1.00 60.19 80 GLN A CA 1
ATOM 657 C C . GLN A 1 80 ? 24.551 -15.118 -4.976 1.00 60.19 80 GLN A C 1
ATOM 659 O O . GLN A 1 80 ? 24.651 -14.571 -6.077 1.00 60.19 80 GLN A O 1
ATOM 664 N N . PRO A 1 81 ? 24.699 -16.449 -4.818 1.00 60.94 81 PRO A N 1
ATOM 665 C CA . PRO A 1 81 ? 24.870 -17.340 -5.959 1.00 60.94 81 PRO A CA 1
ATOM 666 C C . PRO A 1 81 ? 23.691 -17.133 -6.914 1.00 60.94 81 PRO A C 1
ATOM 668 O O . PRO A 1 81 ? 22.532 -17.185 -6.499 1.00 60.94 81 PRO A O 1
ATOM 671 N N . LEU A 1 82 ? 24.002 -16.792 -8.166 1.00 62.88 82 LEU A N 1
ATOM 672 C CA . LEU A 1 82 ? 23.034 -16.349 -9.167 1.00 62.88 82 LEU A CA 1
ATOM 673 C C . LEU A 1 82 ? 21.964 -17.431 -9.397 1.00 62.88 82 LEU A C 1
ATOM 675 O O . LEU A 1 82 ? 22.292 -18.494 -9.922 1.00 62.88 82 LEU A O 1
ATOM 679 N N . PRO A 1 83 ? 20.676 -17.184 -9.090 1.00 52.53 83 PRO A N 1
ATOM 680 C CA . PRO A 1 83 ? 19.613 -18.013 -9.621 1.00 52.53 83 PRO A CA 1
ATOM 681 C C . PRO A 1 83 ? 19.315 -17.484 -11.025 1.00 52.53 83 PRO A C 1
ATOM 683 O O . PRO A 1 83 ? 18.705 -16.425 -11.178 1.00 52.53 83 PRO A O 1
ATOM 686 N N . PHE A 1 84 ? 19.757 -18.204 -12.053 1.00 52.44 84 PHE A N 1
ATOM 687 C CA . PHE A 1 84 ? 19.669 -17.822 -13.470 1.00 52.44 84 PHE A CA 1
ATOM 688 C C . PHE A 1 84 ? 18.241 -17.622 -14.030 1.00 52.44 84 PHE A C 1
ATOM 690 O O . PHE A 1 84 ? 18.093 -17.480 -15.237 1.00 52.44 84 PHE A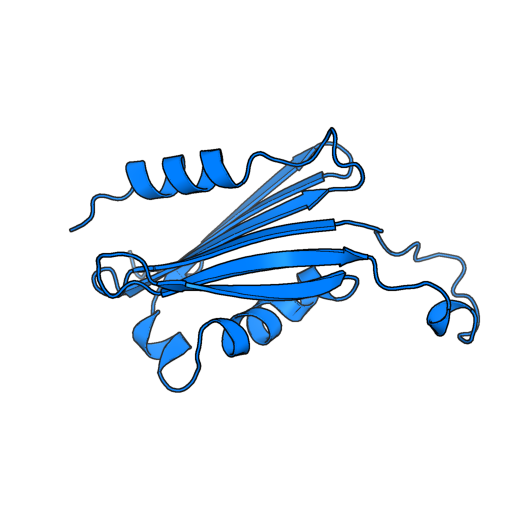 O 1
ATOM 697 N N . TRP A 1 85 ? 17.185 -17.581 -13.204 1.00 53.56 85 TRP A N 1
ATOM 698 C CA . TRP A 1 85 ? 15.805 -17.619 -13.706 1.00 53.56 85 TRP A CA 1
ATOM 699 C C . TRP A 1 85 ? 14.795 -16.634 -13.095 1.00 53.56 85 TRP A C 1
ATOM 701 O O . TRP A 1 85 ? 13.754 -16.405 -13.699 1.00 53.56 85 TRP A O 1
ATOM 711 N N . ASN A 1 86 ? 15.078 -15.970 -11.968 1.00 52.69 86 ASN A N 1
ATOM 712 C CA . ASN A 1 86 ? 14.113 -15.038 -11.358 1.00 52.69 86 ASN A CA 1
ATOM 713 C C . ASN A 1 86 ? 14.585 -13.587 -11.476 1.00 52.69 86 ASN A C 1
ATOM 715 O O . ASN A 1 86 ? 15.072 -12.985 -10.512 1.00 52.69 86 ASN A O 1
ATOM 719 N N . MET A 1 87 ? 14.442 -13.013 -12.675 1.00 57.91 87 MET A N 1
ATOM 720 C CA . MET A 1 87 ? 14.653 -11.581 -12.888 1.00 57.91 87 MET A CA 1
ATOM 721 C C . MET A 1 87 ? 13.634 -10.791 -12.059 1.00 57.91 87 MET A C 1
ATOM 723 O O . MET A 1 87 ? 12.452 -10.723 -12.379 1.00 57.91 87 MET A O 1
ATOM 727 N N . ARG A 1 88 ? 14.103 -10.211 -10.950 1.00 64.06 88 ARG A N 1
ATOM 728 C CA . ARG A 1 88 ? 13.282 -9.407 -10.037 1.00 64.06 88 ARG A CA 1
ATOM 729 C C . ARG A 1 88 ? 12.644 -8.236 -10.803 1.00 64.06 88 ARG A C 1
ATOM 731 O O . ARG A 1 88 ? 13.394 -7.475 -11.425 1.00 64.06 88 ARG A O 1
ATOM 738 N N . PRO A 1 89 ? 11.316 -8.030 -10.731 1.00 69.25 89 PRO A N 1
ATOM 739 C CA . PRO A 1 89 ? 10.683 -6.880 -11.361 1.00 69.25 89 PRO A CA 1
ATOM 740 C C . PRO A 1 89 ? 11.199 -5.593 -10.706 1.00 69.25 89 PRO A C 1
ATOM 742 O O . PRO A 1 89 ? 11.086 -5.385 -9.498 1.00 69.25 89 PRO A O 1
ATOM 745 N N . ARG A 1 90 ? 11.842 -4.743 -11.512 1.00 79.31 90 ARG A N 1
ATOM 746 C CA . ARG A 1 90 ? 12.338 -3.425 -11.098 1.00 79.31 90 ARG A CA 1
ATOM 747 C C . ARG A 1 90 ? 11.230 -2.407 -11.315 1.00 79.31 90 ARG A C 1
ATOM 749 O O . ARG A 1 90 ? 11.223 -1.726 -12.333 1.00 79.31 90 ARG A O 1
ATOM 756 N N . GLN A 1 91 ? 10.290 -2.368 -10.384 1.00 89.25 91 GLN A N 1
ATOM 757 C CA . GLN A 1 91 ? 9.179 -1.428 -10.420 1.00 89.25 91 GLN A CA 1
ATOM 758 C C . GLN A 1 91 ? 9.352 -0.357 -9.346 1.00 89.25 91 GLN A C 1
ATOM 760 O O . GLN A 1 91 ? 9.847 -0.615 -8.244 1.00 89.25 91 GLN A O 1
ATOM 765 N N . HIS A 1 92 ? 8.965 0.852 -9.707 1.00 92.50 92 HIS A N 1
ATOM 766 C CA . HIS A 1 92 ? 8.667 1.931 -8.790 1.00 92.50 92 HIS A CA 1
ATOM 767 C C . HIS A 1 92 ? 7.259 1.739 -8.231 1.00 92.50 92 HIS A C 1
ATOM 769 O O . HIS A 1 92 ? 6.437 1.044 -8.828 1.00 92.50 92 HIS A O 1
ATOM 775 N N . LEU A 1 93 ? 7.008 2.347 -7.076 1.00 94.12 93 LEU A N 1
ATOM 776 C CA . LEU A 1 93 ? 5.709 2.347 -6.419 1.00 94.12 93 LEU A CA 1
ATOM 777 C C . LEU A 1 93 ? 5.283 3.787 -6.162 1.00 94.12 93 LEU A C 1
ATOM 779 O O . LEU A 1 93 ? 6.055 4.591 -5.638 1.00 94.12 93 LEU A O 1
ATOM 783 N N . THR A 1 94 ? 4.029 4.075 -6.460 1.00 94.81 94 THR A N 1
ATOM 784 C CA . THR A 1 94 ? 3.320 5.271 -6.010 1.00 94.81 94 THR A CA 1
ATOM 785 C C . THR A 1 94 ? 1.959 4.841 -5.506 1.00 94.81 94 THR A C 1
ATOM 787 O O . THR A 1 94 ? 1.278 4.068 -6.16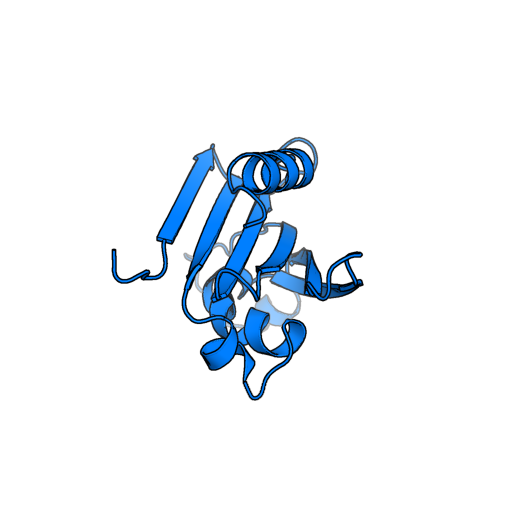8 1.00 94.81 94 THR A O 1
ATOM 790 N N . GLY A 1 95 ? 1.552 5.306 -4.338 1.00 93.50 95 GLY A N 1
ATOM 791 C CA . GLY A 1 95 ? 0.272 4.925 -3.773 1.00 93.50 95 GLY A CA 1
ATOM 792 C C . GLY A 1 95 ? -0.170 5.839 -2.650 1.00 93.50 95 GLY A C 1
ATOM 793 O O . GLY A 1 95 ? 0.608 6.641 -2.129 1.00 93.50 95 GLY A O 1
ATOM 794 N N . GLN A 1 96 ? -1.426 5.690 -2.266 1.00 94.00 96 GLN A N 1
ATOM 795 C CA . GLN A 1 96 ? -1.970 6.299 -1.067 1.00 94.00 96 GLN A CA 1
ATOM 796 C C . GLN A 1 96 ? -2.900 5.307 -0.392 1.00 94.00 96 GLN A C 1
ATOM 798 O O . GLN A 1 96 ? -3.617 4.549 -1.047 1.00 94.00 96 GLN A O 1
ATOM 803 N N . VAL A 1 97 ? -2.869 5.320 0.930 1.00 93.38 97 VAL A N 1
ATOM 804 C CA . VAL A 1 97 ? -3.785 4.571 1.775 1.00 93.38 97 VAL A CA 1
ATOM 805 C C . VAL A 1 97 ? -4.499 5.554 2.667 1.00 93.38 97 VAL A C 1
ATOM 807 O O . VAL A 1 97 ? -3.857 6.455 3.191 1.00 93.38 97 VAL A O 1
ATOM 810 N N . TRP A 1 98 ? -5.799 5.397 2.850 1.00 92.50 98 TRP A N 1
ATOM 811 C CA . TRP A 1 98 ? -6.539 6.218 3.795 1.00 92.50 98 TRP A CA 1
ATOM 812 C C . TRP A 1 98 ? -7.593 5.408 4.525 1.00 92.50 98 TRP A C 1
ATOM 814 O O . TRP A 1 98 ? -8.048 4.359 4.061 1.00 92.50 98 TRP A O 1
ATOM 824 N N . THR A 1 99 ? -7.950 5.895 5.701 1.00 90.88 99 THR A N 1
ATOM 825 C CA . THR A 1 99 ? -9.031 5.340 6.504 1.00 90.88 99 THR A CA 1
ATOM 826 C C . THR A 1 99 ? -10.303 6.129 6.285 1.00 90.88 99 THR A C 1
ATOM 828 O O . THR A 1 99 ? -10.257 7.340 6.104 1.00 90.88 99 THR A O 1
ATOM 831 N N . ASP A 1 100 ? -11.417 5.424 6.380 1.00 89.12 100 ASP A N 1
ATOM 832 C CA . ASP A 1 100 ? -12.723 5.986 6.680 1.00 89.12 100 ASP A CA 1
ATOM 833 C C . ASP A 1 100 ? -13.207 5.290 7.958 1.00 89.12 100 ASP A C 1
ATOM 835 O O . ASP A 1 100 ? -13.580 4.108 7.954 1.00 89.12 100 ASP A O 1
ATOM 839 N N . PHE A 1 101 ? -13.102 5.986 9.091 1.00 85.56 101 PHE A N 1
ATOM 840 C CA . PHE A 1 101 ? -13.469 5.408 10.384 1.00 85.56 101 PHE A CA 1
ATOM 841 C C . PHE A 1 101 ? -14.981 5.356 10.617 1.00 85.56 101 PHE A C 1
ATOM 843 O O . PHE A 1 101 ? -15.425 4.535 11.429 1.00 85.56 101 PHE A O 1
ATOM 850 N N . GLU A 1 102 ? -15.768 6.164 9.913 1.00 86.44 102 GLU A N 1
ATOM 851 C CA . GLU A 1 102 ? -17.230 6.150 10.001 1.00 86.44 102 GLU A CA 1
ATOM 852 C C . GLU A 1 102 ? -17.765 4.890 9.321 1.00 86.44 102 GLU A C 1
ATOM 854 O O . GLU A 1 102 ? -18.413 4.059 9.966 1.00 86.44 102 GLU A O 1
ATOM 859 N N . ALA A 1 103 ? -17.330 4.639 8.084 1.00 86.19 103 ALA A N 1
ATOM 860 C CA . ALA A 1 103 ? -17.651 3.414 7.357 1.00 86.19 103 ALA A CA 1
ATOM 861 C C . ALA A 1 103 ? -16.864 2.180 7.844 1.00 86.19 103 ALA A C 1
ATOM 863 O O . ALA A 1 103 ? -17.136 1.056 7.406 1.00 86.19 103 ALA A O 1
ATOM 864 N N . ASN A 1 104 ? -15.895 2.360 8.752 1.00 89.88 104 ASN A N 1
ATOM 865 C CA . ASN A 1 104 ? -15.000 1.319 9.268 1.00 89.88 104 ASN A CA 1
ATOM 866 C C . ASN A 1 104 ? -14.207 0.607 8.149 1.00 89.88 104 ASN A C 1
ATOM 868 O O . ASN A 1 104 ? -14.072 -0.625 8.147 1.00 89.88 104 ASN A O 1
ATOM 872 N N . LYS A 1 105 ? -13.680 1.387 7.197 1.00 91.19 105 LYS A N 1
ATOM 873 C CA . LYS A 1 105 ? -12.961 0.919 6.005 1.00 91.19 105 LYS A CA 1
ATOM 874 C C . LYS A 1 105 ? -11.540 1.479 5.909 1.00 91.19 105 LYS A C 1
ATOM 876 O O . LYS A 1 105 ? -11.226 2.548 6.423 1.00 91.19 105 LYS A O 1
ATOM 881 N N . ILE A 1 106 ? -10.678 0.733 5.227 1.00 92.06 106 ILE A N 1
ATOM 882 C CA . ILE A 1 106 ? -9.363 1.187 4.770 1.00 92.06 106 ILE A CA 1
ATOM 883 C C . ILE A 1 106 ? -9.344 1.050 3.254 1.00 92.06 106 ILE A C 1
ATOM 885 O O . ILE A 1 106 ? -9.690 -0.007 2.724 1.00 92.06 106 ILE A O 1
ATOM 889 N N . PHE A 1 107 ? -8.911 2.092 2.565 1.00 93.00 107 PHE A N 1
ATOM 890 C CA . PHE A 1 107 ? -8.696 2.083 1.127 1.00 93.00 107 PHE A CA 1
ATOM 891 C C . PHE A 1 107 ? -7.209 2.169 0.843 1.00 93.00 107 PHE A C 1
ATOM 893 O O . PHE A 1 107 ? -6.487 2.894 1.523 1.00 93.00 107 PHE A O 1
ATOM 900 N N . ALA A 1 108 ? -6.749 1.443 -0.166 1.00 93.94 108 ALA A N 1
ATOM 901 C CA . ALA A 1 108 ? -5.391 1.553 -0.660 1.00 93.94 108 ALA A CA 1
ATOM 902 C C . ALA A 1 108 ? -5.396 1.560 -2.185 1.00 93.94 108 ALA A C 1
ATOM 904 O O . ALA A 1 108 ? -5.973 0.682 -2.817 1.00 93.94 108 ALA A O 1
ATOM 905 N N . VAL A 1 109 ? -4.723 2.542 -2.772 1.00 95.06 109 VAL A N 1
ATOM 906 C CA . VAL A 1 109 ? -4.478 2.618 -4.211 1.00 95.06 109 VAL A CA 1
ATOM 907 C C . VAL A 1 109 ? -2.974 2.553 -4.420 1.00 95.06 109 VAL A C 1
ATOM 909 O O . VAL A 1 109 ? -2.228 3.348 -3.850 1.00 95.06 109 VAL A O 1
ATOM 912 N N . GLN A 1 110 ? -2.516 1.589 -5.213 1.00 95.31 110 GLN A N 1
ATOM 913 C CA . GLN A 1 110 ? -1.104 1.327 -5.472 1.00 95.31 110 GLN A CA 1
ATOM 914 C C . GLN A 1 110 ? -0.859 1.186 -6.969 1.00 95.31 110 GLN A C 1
ATOM 916 O O . GLN A 1 110 ? -1.424 0.321 -7.630 1.00 95.31 110 GLN A O 1
ATOM 921 N N . GLY A 1 111 ? 0.033 2.012 -7.493 1.00 94.44 111 GLY A N 1
ATOM 922 C CA . GLY A 1 111 ? 0.557 1.939 -8.844 1.00 94.44 111 GLY A CA 1
ATOM 923 C C . GLY A 1 111 ? 1.989 1.421 -8.847 1.00 94.44 111 GLY A C 1
ATOM 924 O O . GLY A 1 111 ? 2.863 1.991 -8.193 1.00 94.44 111 GLY A O 1
ATOM 925 N N . PHE A 1 112 ? 2.234 0.369 -9.618 1.00 93.56 112 PHE A N 1
ATOM 926 C CA . PHE A 1 112 ? 3.544 -0.212 -9.874 1.00 93.56 112 PHE A CA 1
ATOM 927 C C . PHE A 1 112 ? 3.911 0.020 -11.333 1.00 93.56 112 PHE A C 1
ATOM 929 O O . PHE A 1 112 ? 3.149 -0.347 -12.225 1.00 93.56 112 PHE A O 1
ATOM 936 N N . TRP A 1 113 ? 5.079 0.603 -11.586 1.00 92.62 113 TRP A N 1
ATOM 937 C CA . TRP A 1 113 ? 5.479 0.987 -12.941 1.00 92.62 113 TRP A CA 1
ATOM 938 C C . TRP A 1 113 ? 6.985 0.852 -13.161 1.00 92.62 113 TRP A C 1
ATOM 940 O O . TRP A 1 113 ? 7.770 0.924 -12.214 1.00 92.62 113 TRP A O 1
ATOM 950 N N . LYS A 1 114 ? 7.416 0.623 -14.407 1.00 88.50 114 LYS A N 1
ATOM 951 C CA . LYS A 1 114 ? 8.852 0.530 -14.750 1.00 88.50 114 LYS A CA 1
ATOM 952 C C . LYS A 1 114 ? 9.456 1.874 -15.137 1.00 88.50 114 LYS A C 1
ATOM 954 O O . LYS A 1 114 ? 10.546 2.201 -14.671 1.00 88.50 114 LYS A O 1
ATOM 959 N N . LYS A 1 115 ? 8.765 2.624 -15.993 1.00 87.69 115 LYS A N 1
ATOM 960 C CA . LYS A 1 115 ? 9.176 3.947 -16.459 1.00 87.69 115 LYS A CA 1
ATOM 961 C C . LYS A 1 115 ? 8.163 4.993 -16.022 1.00 87.69 115 LYS A C 1
ATOM 963 O O . LYS A 1 115 ? 6.980 4.696 -15.920 1.00 87.69 115 LYS A O 1
ATOM 968 N N . GLN A 1 116 ? 8.639 6.209 -15.778 1.00 85.25 116 GLN A N 1
ATOM 969 C CA . GLN A 1 116 ? 7.796 7.278 -15.248 1.00 85.25 116 GLN A CA 1
ATOM 970 C C . GLN A 1 116 ? 6.718 7.733 -16.243 1.00 85.25 116 GLN A C 1
ATOM 972 O O . GLN A 1 116 ? 5.658 8.165 -15.813 1.00 85.25 116 GLN A O 1
ATOM 977 N N . GLU A 1 117 ? 6.968 7.586 -17.547 1.00 86.12 117 GLU A N 1
ATOM 978 C CA . GLU A 1 117 ? 5.984 7.828 -18.616 1.00 86.12 117 GLU A CA 1
ATOM 979 C C . GLU A 1 117 ? 4.758 6.912 -18.523 1.00 86.12 117 GLU A C 1
ATOM 981 O O . GLU A 1 117 ? 3.662 7.319 -18.888 1.00 86.12 117 GLU A O 1
ATOM 986 N N . ASP A 1 118 ? 4.934 5.714 -17.960 1.00 85.50 118 ASP A N 1
ATOM 987 C CA . ASP A 1 118 ? 3.869 4.730 -17.784 1.00 85.50 118 ASP A CA 1
ATOM 988 C C . ASP A 1 118 ? 3.293 4.736 -16.356 1.00 85.50 118 ASP A C 1
ATOM 990 O O . ASP A 1 118 ? 2.581 3.807 -15.958 1.00 85.50 118 ASP A O 1
ATOM 994 N N . ALA A 1 119 ? 3.664 5.723 -15.533 1.00 85.19 119 ALA A N 1
ATOM 995 C CA . ALA A 1 119 ? 3.183 5.800 -14.164 1.00 85.19 119 ALA A CA 1
ATOM 996 C C . ALA A 1 119 ? 1.665 6.051 -14.173 1.00 85.19 119 ALA A C 1
ATOM 998 O O . ALA A 1 119 ? 1.216 7.027 -14.777 1.00 85.19 119 ALA A O 1
ATOM 999 N N . PRO A 1 120 ? 0.860 5.205 -13.505 1.00 85.31 120 PRO A N 1
ATOM 1000 C CA . PRO A 1 120 ? -0.573 5.433 -13.431 1.00 85.31 120 PRO A CA 1
ATOM 1001 C C . PRO A 1 120 ? -0.852 6.725 -12.662 1.00 85.31 120 PRO A C 1
ATOM 1003 O O . PRO A 1 120 ? -0.177 7.023 -11.670 1.00 85.31 120 PRO A O 1
ATOM 1006 N N . ASP A 1 121 ? -1.882 7.458 -13.082 1.00 88.00 121 ASP A N 1
ATOM 1007 C CA . ASP A 1 121 ? -2.381 8.605 -12.329 1.00 88.00 121 ASP A CA 1
ATOM 1008 C C . ASP A 1 121 ? -3.138 8.118 -11.088 1.00 88.00 121 ASP A C 1
ATOM 1010 O O . ASP A 1 121 ? -4.357 7.921 -11.067 1.00 88.00 121 ASP A O 1
ATOM 1014 N N . VAL A 1 122 ? -2.361 7.859 -10.038 1.00 87.62 122 VAL A N 1
ATOM 1015 C CA . VAL A 1 122 ? -2.871 7.411 -8.744 1.00 87.62 122 VAL A CA 1
ATOM 1016 C C . VAL A 1 122 ? -3.798 8.471 -8.146 1.00 87.62 122 VAL A C 1
ATOM 1018 O O . VAL A 1 122 ? -4.780 8.097 -7.514 1.00 87.62 122 VAL A O 1
ATOM 1021 N N . GLN A 1 123 ? -3.531 9.766 -8.362 1.00 87.62 123 GLN A N 1
ATOM 1022 C CA . GLN A 1 123 ? -4.337 10.839 -7.780 1.00 87.62 123 GLN A CA 1
ATOM 1023 C C . GLN A 1 123 ? -5.735 10.867 -8.391 1.00 87.62 123 GLN A C 1
ATOM 1025 O O . GLN A 1 123 ? -6.710 10.811 -7.648 1.00 87.62 123 GLN A O 1
ATOM 1030 N N . ALA A 1 124 ? -5.842 10.808 -9.720 1.00 89.06 124 ALA A N 1
ATOM 1031 C CA . ALA A 1 124 ? -7.139 10.708 -10.386 1.00 89.06 124 ALA A CA 1
ATOM 1032 C C . ALA A 1 124 ? -7.940 9.474 -9.922 1.00 89.06 124 ALA A C 1
ATOM 1034 O O . ALA A 1 124 ? -9.160 9.537 -9.744 1.00 89.06 124 ALA A O 1
ATOM 1035 N N . CYS A 1 125 ? -7.25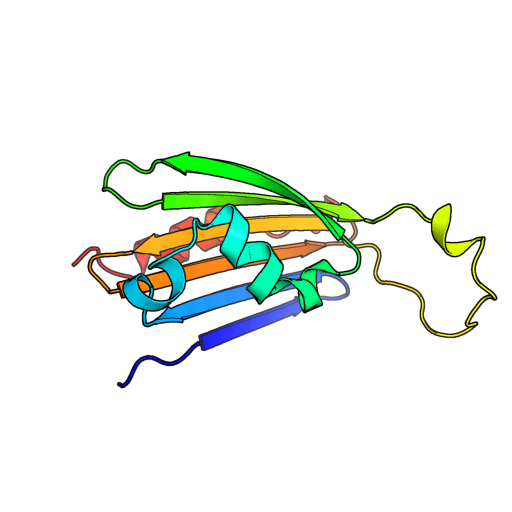8 8.349 -9.673 1.00 88.81 125 CYS A N 1
ATOM 1036 C CA . CYS A 1 125 ? -7.896 7.152 -9.124 1.00 88.81 125 CYS A CA 1
ATOM 1037 C C . CYS A 1 125 ? -8.407 7.377 -7.694 1.00 88.81 125 CYS A C 1
ATOM 1039 O O . CYS A 1 125 ? -9.522 6.972 -7.378 1.00 88.81 125 CYS A O 1
ATOM 1041 N N . ILE A 1 126 ? -7.614 8.022 -6.834 1.00 88.31 126 ILE A N 1
ATOM 1042 C CA . ILE A 1 126 ? -8.005 8.367 -5.460 1.00 88.31 126 ILE A CA 1
ATOM 1043 C C . ILE A 1 126 ? -9.236 9.272 -5.472 1.00 88.31 126 ILE A C 1
ATOM 1045 O O . ILE A 1 126 ? -10.204 8.986 -4.768 1.00 88.31 126 ILE A O 1
ATOM 1049 N N . ASP A 1 127 ? -9.222 10.315 -6.299 1.00 88.19 127 ASP A N 1
ATOM 1050 C CA . ASP A 1 127 ? -10.320 11.276 -6.409 1.00 88.19 127 ASP A CA 1
ATOM 1051 C C . ASP A 1 127 ? -11.602 10.580 -6.885 1.00 88.19 127 ASP A C 1
ATOM 1053 O O . ASP A 1 127 ? -12.679 10.804 -6.336 1.00 88.19 127 ASP A O 1
ATOM 1057 N N . THR A 1 128 ? -11.476 9.639 -7.826 1.00 87.94 128 THR A N 1
ATOM 1058 C CA . THR A 1 128 ? -12.597 8.808 -8.284 1.00 87.94 128 THR A CA 1
ATOM 1059 C C . THR A 1 128 ? -13.137 7.912 -7.167 1.00 87.94 128 THR A C 1
ATOM 1061 O O . THR A 1 128 ? -14.346 7.850 -6.963 1.00 87.94 128 THR A O 1
ATOM 1064 N N . VAL A 1 129 ? -12.268 7.222 -6.416 1.00 86.25 129 VAL A N 1
ATOM 1065 C CA . VAL A 1 129 ? -12.702 6.354 -5.304 1.00 86.25 129 VAL A CA 1
ATOM 1066 C C . VAL A 1 129 ? -13.406 7.175 -4.221 1.00 86.25 129 VAL A C 1
ATOM 1068 O O . VAL A 1 129 ? -14.437 6.742 -3.710 1.00 86.25 129 VAL A O 1
ATOM 1071 N N . ARG A 1 130 ? -12.888 8.367 -3.907 1.00 83.62 130 ARG A N 1
ATOM 1072 C CA . ARG A 1 130 ? -13.491 9.290 -2.936 1.00 83.62 130 ARG A CA 1
ATOM 1073 C C . ARG A 1 130 ? -14.819 9.875 -3.416 1.00 83.62 130 ARG A C 1
ATOM 1075 O O . ARG A 1 130 ? -15.698 10.080 -2.596 1.00 83.62 130 ARG A O 1
ATOM 1082 N N . ALA A 1 131 ? -14.984 10.116 -4.716 1.00 80.94 131 ALA A N 1
ATOM 1083 C CA . ALA A 1 131 ? -16.235 10.628 -5.277 1.00 80.94 131 ALA A CA 1
ATOM 1084 C C . ALA A 1 131 ? -17.355 9.571 -5.338 1.00 80.94 131 ALA A C 1
ATOM 1086 O O . ALA A 1 131 ? -18.533 9.919 -5.302 1.00 80.94 131 ALA A O 1
ATOM 1087 N N . VAL A 1 132 ? -17.004 8.286 -5.467 1.00 78.38 132 VAL A N 1
ATOM 1088 C CA . VAL A 1 132 ? -17.977 7.187 -5.599 1.00 78.38 132 VAL A CA 1
ATOM 1089 C C . VAL A 1 132 ? -18.542 6.730 -4.252 1.00 78.38 132 VAL A C 1
ATOM 1091 O O . VAL A 1 132 ? -19.689 6.284 -4.204 1.00 78.38 132 VAL A O 1
ATOM 1094 N N . GLU A 1 133 ? -17.778 6.815 -3.161 1.00 64.94 133 GLU A N 1
ATOM 1095 C CA . GLU A 1 133 ? -18.312 6.514 -1.830 1.00 64.94 133 GLU A CA 1
ATOM 1096 C C . GLU A 1 133 ? -18.844 7.800 -1.173 1.00 64.94 133 GLU A C 1
ATOM 1098 O O . GLU A 1 133 ? -18.057 8.708 -0.910 1.00 64.94 133 GLU A O 1
ATOM 1103 N N . PRO A 1 134 ? -20.161 7.916 -0.904 1.00 50.75 134 PRO A N 1
ATOM 1104 C CA . PRO A 1 134 ? -20.671 9.055 -0.159 1.00 50.75 134 PRO A CA 1
ATOM 1105 C C . PRO A 1 134 ? -20.069 9.033 1.247 1.00 50.75 134 PRO A C 1
ATOM 1107 O O . PRO A 1 134 ? -20.174 8.027 1.951 1.00 50.75 134 PRO A O 1
ATOM 1110 N N . GLN A 1 135 ? -19.455 10.148 1.644 1.00 51.25 135 GLN A N 1
ATOM 1111 C CA . GLN A 1 135 ? -19.180 10.449 3.048 1.00 51.25 135 GLN A CA 1
ATOM 1112 C C . GLN A 1 135 ? -20.530 10.367 3.772 1.00 51.25 135 GLN A C 1
ATOM 1114 O O . GLN A 1 135 ? -21.432 11.144 3.454 1.00 51.25 135 GLN A O 1
ATOM 1119 N N . THR A 1 136 ? -20.732 9.327 4.583 1.00 43.50 136 THR A N 1
ATOM 1120 C CA . THR A 1 136 ? -22.034 9.023 5.198 1.00 43.50 136 THR A CA 1
ATOM 1121 C C . THR A 1 136 ? -21.969 9.224 6.692 1.00 43.50 136 THR A C 1
ATOM 1123 O O . THR A 1 136 ? -21.070 8.596 7.288 1.00 43.50 136 THR A O 1
#